Protein AF-A0A0F9E8X7-F1 (afdb_monomer_lite)

Secondary structure (DSSP, 8-state):
---PPP-TTSS-B-HHHHHHTTPPP-TTS---SEEEEETTEEEE-B-TTSTTHHHHHHHHHHTT-EEEE-GGG-EEEE-TTTS-HHHHHHHHHHT----

Foldseek 3Di:
DPDDQDDQQDQDFQVVVCVVLVFDQDPVRDTDQWADPDFFKTWGRGHCPHPCNVVVCVVLVVVCWDWAQFPPRTIMTGRPVGDDPVVVVVCCVRSPDDD

Radius of gyration: 13.87 Å; chains: 1; bounding box: 35×26×36 Å

Sequence (99 aa):
PKQKKFDPEGKGFDHATAKRAGLKRDATGHMQSILPIQPGLGRVLKGTKHNTFFKTERAERNRGNVIVTGPDKTRFSVNPHRLSRGSEIDLRKDFKRKK

pLDDT: mean 80.18, std 15.09, range [34.62, 92.56]

Structure (mmCIF, N/CA/C/O backbone):
data_AF-A0A0F9E8X7-F1
#
_entry.id   AF-A0A0F9E8X7-F1
#
loop_
_atom_site.group_PDB
_atom_site.id
_atom_site.type_symbol
_atom_site.label_atom_id
_atom_site.label_alt_id
_atom_site.label_comp_id
_atom_site.label_asym_id
_atom_site.label_entity_id
_atom_site.label_seq_id
_atom_site.pdbx_PDB_ins_code
_atom_site.Cartn_x
_atom_site.Cartn_y
_atom_site.Cartn_z
_atom_site.occupancy
_atom_site.B_iso_or_equiv
_atom_site.auth_seq_id
_atom_site.auth_comp_id
_atom_site.auth_asym_id
_atom_site.auth_atom_id
_atom_site.pdbx_PDB_model_num
ATOM 1 N N . PRO A 1 1 ? -24.734 12.933 3.668 1.00 40.66 1 PRO A N 1
ATOM 2 C CA . PRO A 1 1 ? -23.309 13.353 3.711 1.00 40.66 1 PRO A CA 1
ATOM 3 C C . PRO A 1 1 ? -22.510 12.777 2.526 1.00 40.66 1 PRO A C 1
ATOM 5 O O . PRO A 1 1 ? -22.313 11.567 2.455 1.00 40.66 1 PRO A O 1
ATOM 8 N N . LYS A 1 2 ? -22.076 13.622 1.575 1.00 41.31 2 LYS A N 1
ATOM 9 C CA . LYS A 1 2 ? -21.158 13.204 0.500 1.00 41.31 2 LYS A CA 1
ATOM 10 C C . LYS A 1 2 ? -19.863 12.715 1.159 1.00 41.31 2 LYS A C 1
ATOM 12 O O . LYS A 1 2 ? -19.154 13.523 1.754 1.00 41.31 2 LYS A O 1
ATOM 17 N N . GLN A 1 3 ? -19.579 11.410 1.112 1.00 49.03 3 GLN A N 1
ATOM 18 C CA . GLN A 1 3 ? -18.274 10.885 1.522 1.00 49.03 3 GLN A CA 1
ATOM 19 C C . GLN A 1 3 ? -17.212 11.677 0.755 1.00 49.03 3 GLN A C 1
ATOM 21 O O . GLN A 1 3 ? -17.196 11.647 -0.477 1.00 49.03 3 GLN A O 1
ATOM 26 N N . LYS A 1 4 ? -16.372 12.440 1.469 1.00 61.69 4 LYS A N 1
ATOM 27 C CA . LYS A 1 4 ? -15.199 13.069 0.857 1.00 61.69 4 LYS A CA 1
ATOM 28 C C . LYS A 1 4 ? -14.425 11.948 0.167 1.00 61.69 4 LYS A C 1
ATOM 30 O O . LYS A 1 4 ? -14.050 10.977 0.824 1.00 61.69 4 LYS A O 1
ATOM 35 N N . LYS A 1 5 ? -14.265 12.058 -1.155 1.00 77.31 5 LYS A N 1
ATOM 36 C CA . LYS A 1 5 ? -13.427 11.143 -1.935 1.00 77.31 5 LYS A CA 1
ATOM 37 C C . LYS A 1 5 ? -12.061 11.065 -1.246 1.00 77.31 5 LYS A C 1
ATOM 39 O O . LYS A 1 5 ? -11.562 12.083 -0.767 1.00 77.31 5 LYS A O 1
ATOM 44 N N . PHE A 1 6 ? -11.510 9.861 -1.136 1.00 84.50 6 PHE A N 1
ATOM 45 C CA . PHE A 1 6 ? -10.194 9.657 -0.539 1.00 84.50 6 PHE A CA 1
ATOM 46 C C . PHE A 1 6 ? -9.136 10.499 -1.268 1.00 84.50 6 PHE A C 1
ATOM 48 O O . PHE A 1 6 ? -9.127 10.540 -2.496 1.00 84.50 6 PHE A O 1
ATOM 55 N N . ASP A 1 7 ? -8.259 11.145 -0.497 1.00 87.75 7 ASP A N 1
ATOM 56 C CA . ASP A 1 7 ? -7.106 11.899 -0.992 1.00 87.75 7 ASP A CA 1
ATOM 57 C C . ASP A 1 7 ? -5.814 11.119 -0.673 1.00 87.75 7 ASP A C 1
ATOM 59 O O . ASP A 1 7 ? -5.437 11.038 0.505 1.00 87.75 7 ASP A O 1
ATOM 63 N N . PRO A 1 8 ? -5.125 10.553 -1.685 1.00 86.00 8 PRO A N 1
ATOM 64 C CA . PRO A 1 8 ? -3.863 9.834 -1.509 1.00 86.00 8 PRO A CA 1
ATOM 65 C C . PRO A 1 8 ? -2.740 10.668 -0.883 1.00 86.00 8 PRO A C 1
ATOM 67 O O . PRO A 1 8 ? -1.832 10.103 -0.276 1.00 86.00 8 PRO A O 1
ATOM 70 N N . GLU A 1 9 ? -2.787 11.996 -0.999 1.00 88.81 9 GLU A N 1
ATOM 71 C CA . GLU A 1 9 ? -1.815 12.903 -0.377 1.00 88.81 9 GLU A CA 1
ATOM 72 C C . GLU A 1 9 ? -2.302 13.479 0.959 1.00 88.81 9 GLU A C 1
ATOM 74 O O . GLU A 1 9 ? -1.595 14.241 1.623 1.00 88.81 9 GLU A O 1
ATOM 79 N N . GLY A 1 10 ? -3.518 13.118 1.364 1.00 89.31 10 GLY A N 1
ATOM 80 C CA . GLY A 1 10 ? -4.164 13.603 2.569 1.00 89.31 10 GLY A CA 1
ATOM 81 C C . GLY A 1 10 ? -3.721 12.866 3.831 1.00 89.31 10 GLY A C 1
ATOM 82 O O . GLY A 1 10 ? -2.822 12.025 3.841 1.00 89.31 10 GLY A O 1
ATOM 83 N N . LYS A 1 11 ? -4.394 13.179 4.942 1.00 90.31 11 LYS A N 1
ATOM 84 C CA . LYS A 1 11 ? -4.185 12.515 6.243 1.00 90.31 11 LYS A CA 1
ATOM 85 C C . LYS A 1 11 ? -5.103 11.308 6.463 1.00 90.31 11 LYS A C 1
ATOM 87 O O . LYS A 1 11 ? -5.043 10.687 7.516 1.00 90.31 11 LYS A O 1
ATOM 92 N N . GLY A 1 12 ? -5.998 11.031 5.516 1.00 88.88 12 GLY A N 1
ATOM 93 C CA . GLY A 1 12 ? -7.087 10.074 5.679 1.00 88.88 12 GLY A CA 1
ATOM 94 C C . GLY A 1 12 ? -6.722 8.632 5.334 1.00 88.88 12 GLY A C 1
ATOM 95 O O . GLY A 1 12 ? -5.598 8.314 4.939 1.00 88.88 12 GLY A O 1
ATOM 96 N N . PHE A 1 13 ? -7.728 7.772 5.458 1.00 87.62 13 PHE A N 1
ATOM 97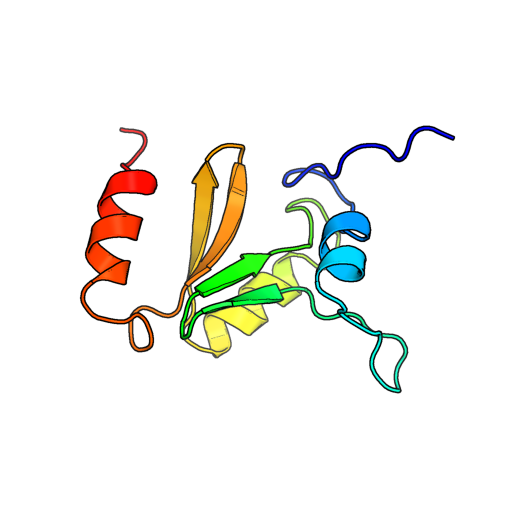 C CA . PHE A 1 13 ? -7.700 6.376 5.040 1.00 87.62 13 PHE A CA 1
ATOM 98 C C . PHE A 1 13 ? -8.841 6.107 4.046 1.00 87.62 13 PHE A C 1
ATOM 100 O O . PHE A 1 13 ? -9.954 6.610 4.222 1.00 87.62 13 PHE A O 1
ATOM 107 N N . ASP A 1 14 ? -8.579 5.319 3.004 1.00 89.50 14 ASP A N 1
ATOM 108 C CA . ASP A 1 14 ? -9.523 4.975 1.938 1.00 89.50 14 ASP A CA 1
ATOM 109 C C . ASP A 1 14 ? -10.506 3.885 2.394 1.00 89.50 14 ASP A C 1
ATOM 111 O O . ASP A 1 14 ? -10.483 2.733 1.950 1.00 89.50 14 ASP A O 1
ATOM 115 N N . HIS A 1 15 ? -11.388 4.253 3.326 1.00 87.12 15 HIS A N 1
ATOM 116 C CA . HIS A 1 15 ? -12.403 3.349 3.867 1.00 87.12 15 HIS A CA 1
ATOM 117 C C . HIS A 1 15 ? -13.379 2.846 2.797 1.00 87.12 15 HIS A C 1
ATOM 119 O O . HIS A 1 15 ? -13.881 1.728 2.911 1.00 87.12 15 HIS A O 1
ATOM 125 N N . ALA A 1 16 ? -13.647 3.647 1.763 1.00 87.62 16 ALA A N 1
ATOM 126 C CA . ALA A 1 16 ? -14.547 3.271 0.679 1.00 87.62 16 ALA A CA 1
ATOM 127 C C . ALA A 1 16 ? -13.955 2.125 -0.151 1.00 87.62 16 ALA A C 1
ATOM 129 O O . ALA A 1 16 ? -14.619 1.105 -0.352 1.00 87.62 16 ALA A O 1
ATOM 130 N N . THR A 1 17 ? -12.690 2.248 -0.569 1.00 87.62 17 THR A N 1
ATOM 131 C CA . THR A 1 17 ? -11.995 1.173 -1.286 1.00 87.62 17 THR A CA 1
ATOM 132 C C . THR A 1 17 ? -11.824 -0.060 -0.405 1.00 87.62 17 THR A C 1
ATOM 134 O O . THR A 1 17 ? -12.095 -1.163 -0.874 1.00 87.62 17 THR A O 1
ATOM 137 N N . ALA A 1 18 ? -11.465 0.111 0.873 1.00 87.19 18 ALA A N 1
ATOM 138 C CA . ALA A 1 18 ? -11.333 -1.005 1.808 1.00 87.19 18 ALA A CA 1
ATOM 139 C C . ALA A 1 18 ? -12.638 -1.803 1.947 1.00 87.19 18 ALA A C 1
ATOM 141 O O . ALA A 1 18 ? -12.644 -3.023 1.795 1.00 87.19 18 ALA A O 1
ATOM 142 N N . LYS A 1 19 ? -13.760 -1.104 2.164 1.00 87.69 19 LYS A N 1
ATOM 143 C CA . LYS A 1 19 ? -15.082 -1.723 2.300 1.00 87.69 19 LYS A CA 1
ATOM 144 C C . LYS A 1 19 ? -15.503 -2.440 1.018 1.00 87.69 19 LYS A C 1
ATOM 146 O O . LYS A 1 19 ? -15.992 -3.561 1.090 1.00 87.69 19 LYS A O 1
ATOM 151 N N . ARG A 1 20 ? -15.291 -1.817 -0.146 1.00 87.25 20 ARG A N 1
ATOM 152 C CA . ARG A 1 20 ? -15.609 -2.415 -1.452 1.00 87.25 20 ARG A CA 1
ATOM 153 C C . ARG A 1 20 ? -14.790 -3.677 -1.729 1.00 87.25 20 ARG A C 1
ATOM 155 O O . ARG A 1 20 ? -15.311 -4.604 -2.329 1.00 87.25 20 ARG A O 1
ATOM 162 N N . ALA A 1 21 ? -13.542 -3.717 -1.272 1.00 85.75 21 ALA A N 1
ATOM 163 C CA . ALA A 1 21 ? -12.682 -4.891 -1.380 1.00 85.75 21 ALA A CA 1
ATOM 164 C C . ALA A 1 21 ? -12.945 -5.957 -0.298 1.00 85.75 21 ALA A C 1
ATOM 166 O O . ALA A 1 21 ? -12.233 -6.953 -0.237 1.00 85.75 21 ALA A O 1
ATOM 167 N N . GLY A 1 22 ? -13.926 -5.746 0.587 1.00 86.88 22 GLY A N 1
ATOM 168 C CA . GLY A 1 22 ? -14.243 -6.683 1.663 1.00 86.88 22 GLY A CA 1
ATOM 169 C C . GLY A 1 22 ? -13.192 -6.746 2.775 1.00 86.88 22 GLY A C 1
ATOM 170 O O . GLY A 1 22 ? -13.226 -7.679 3.577 1.00 86.88 22 GLY A O 1
ATOM 171 N N . LEU A 1 23 ? -12.279 -5.768 2.864 1.00 85.12 23 LEU A N 1
ATOM 172 C CA . LEU A 1 23 ? -11.309 -5.701 3.956 1.00 85.12 23 LEU A CA 1
ATOM 173 C C . LEU A 1 23 ? -12.040 -5.469 5.278 1.00 85.12 23 LEU A C 1
ATOM 175 O O . LEU A 1 23 ? -12.752 -4.477 5.463 1.00 85.12 23 LEU A O 1
ATOM 179 N N . LYS A 1 24 ? -11.833 -6.391 6.214 1.00 84.56 24 LYS A N 1
ATOM 180 C CA . LYS A 1 24 ? -12.362 -6.304 7.572 1.00 84.56 24 LYS A CA 1
ATOM 181 C C . LYS A 1 24 ? -11.263 -5.856 8.523 1.00 84.56 24 LYS A C 1
ATOM 183 O O . LYS A 1 24 ? -10.073 -6.004 8.243 1.00 84.56 24 LYS A O 1
ATOM 188 N N . ARG A 1 25 ? -11.682 -5.276 9.646 1.00 84.25 25 ARG A N 1
ATOM 189 C CA . ARG A 1 25 ? -10.777 -5.085 10.775 1.00 84.25 25 ARG A CA 1
ATOM 190 C C . ARG A 1 25 ? -10.379 -6.454 11.316 1.00 84.25 25 ARG A C 1
ATOM 192 O O . ARG A 1 25 ? -11.204 -7.366 11.323 1.00 84.25 25 ARG A O 1
ATOM 199 N N . ASP A 1 26 ? -9.134 -6.583 11.741 1.00 82.88 26 ASP A N 1
ATOM 200 C CA . ASP A 1 26 ? -8.684 -7.746 12.494 1.00 82.88 26 ASP A CA 1
ATOM 201 C C . ASP A 1 26 ? -9.259 -7.740 13.923 1.00 82.88 26 ASP A C 1
ATOM 203 O O . ASP A 1 26 ? -9.984 -6.822 14.322 1.00 82.88 26 ASP A O 1
ATOM 207 N N . ALA A 1 27 ? -8.924 -8.770 14.704 1.00 83.12 27 ALA A N 1
ATOM 208 C CA . ALA A 1 27 ? -9.365 -8.921 16.091 1.00 83.12 27 ALA A CA 1
ATOM 209 C C . ALA A 1 27 ? -8.938 -7.755 17.009 1.00 83.12 27 ALA A C 1
ATOM 211 O O . ALA A 1 27 ? -9.538 -7.555 18.059 1.00 83.12 27 ALA A O 1
ATOM 212 N N . THR A 1 28 ? -7.939 -6.961 16.608 1.00 83.75 28 THR A N 1
ATOM 213 C CA . THR A 1 28 ? -7.474 -5.769 17.339 1.00 83.75 28 THR A CA 1
ATOM 214 C C . THR A 1 28 ? -8.166 -4.480 16.883 1.00 83.75 28 THR A C 1
ATOM 216 O O . THR A 1 28 ? -7.865 -3.395 17.375 1.00 83.75 28 THR A O 1
ATOM 219 N N . GLY A 1 29 ? -9.100 -4.571 15.931 1.00 78.81 29 GLY A N 1
ATOM 220 C CA . GLY A 1 29 ? -9.763 -3.415 15.332 1.00 78.81 29 GLY A CA 1
ATOM 221 C C . GLY A 1 29 ? -8.922 -2.705 14.264 1.00 78.81 29 GLY A C 1
ATOM 222 O O . GLY A 1 29 ? -9.356 -1.679 13.726 1.00 78.81 29 GLY A O 1
ATOM 223 N N . HIS A 1 30 ? -7.745 -3.230 13.914 1.00 81.94 30 HIS A N 1
ATOM 224 C CA . HIS A 1 30 ? -6.878 -2.637 12.905 1.00 81.94 30 HIS A CA 1
ATOM 225 C C . HIS A 1 30 ? -7.285 -3.056 11.495 1.00 81.94 30 HIS A C 1
ATOM 227 O O . HIS A 1 30 ? -7.719 -4.174 11.241 1.00 81.94 30 HIS A O 1
ATOM 233 N N . MET A 1 31 ? -7.145 -2.129 10.547 1.00 82.50 31 MET A N 1
ATOM 234 C CA . MET A 1 31 ? -7.387 -2.385 9.130 1.00 82.50 31 MET A CA 1
ATOM 235 C C . MET A 1 31 ? -6.059 -2.335 8.380 1.00 82.50 31 MET A C 1
ATOM 237 O O . MET A 1 31 ? -5.215 -1.469 8.638 1.00 82.50 31 MET A O 1
ATOM 241 N N . GLN A 1 32 ? -5.869 -3.265 7.445 1.00 85.56 32 GLN A N 1
ATOM 242 C CA . GLN A 1 32 ? -4.653 -3.321 6.643 1.00 85.56 32 GLN A CA 1
ATOM 243 C C . GLN A 1 32 ? -4.465 -2.013 5.866 1.00 85.56 32 GLN A C 1
ATOM 245 O O . GLN A 1 32 ? -5.394 -1.486 5.259 1.00 85.56 32 GLN A O 1
ATOM 250 N N . SER A 1 33 ? -3.241 -1.477 5.887 1.00 88.19 33 SER A N 1
ATOM 251 C CA . SER A 1 33 ? -2.899 -0.252 5.145 1.00 88.19 33 SER A CA 1
ATOM 252 C C . SER A 1 33 ? -2.631 -0.502 3.660 1.00 88.19 33 SER A C 1
ATOM 254 O O . SER A 1 33 ? -2.510 0.457 2.900 1.00 88.19 33 SER A O 1
ATOM 256 N N . ILE A 1 34 ? -2.557 -1.772 3.260 1.00 90.56 34 ILE A N 1
ATOM 257 C CA . ILE A 1 34 ? -2.328 -2.230 1.894 1.00 90.56 34 ILE A CA 1
ATOM 258 C C . ILE A 1 34 ? -3.493 -3.134 1.495 1.00 90.56 34 ILE A C 1
ATOM 260 O O . ILE A 1 34 ? -3.809 -4.080 2.211 1.00 90.56 34 ILE A O 1
ATOM 264 N N . LEU A 1 35 ? -4.098 -2.852 0.348 1.00 90.62 35 LEU A N 1
ATOM 265 C CA . LEU A 1 35 ? -5.021 -3.741 -0.343 1.00 90.62 35 LEU A CA 1
ATOM 266 C C . LEU A 1 35 ? -4.233 -4.543 -1.388 1.00 90.62 35 LEU A C 1
ATOM 268 O O . LEU A 1 35 ? -3.776 -3.932 -2.356 1.00 90.62 35 LEU A O 1
ATOM 272 N N . PRO A 1 36 ? -4.043 -5.865 -1.237 1.00 88.00 36 PRO A N 1
ATOM 273 C CA . PRO A 1 36 ? -3.416 -6.673 -2.280 1.00 88.00 36 PRO A CA 1
ATOM 274 C C . PRO A 1 36 ? -4.267 -6.647 -3.558 1.00 88.00 36 PRO A C 1
ATOM 276 O O . PRO A 1 36 ? -5.473 -6.868 -3.506 1.00 88.00 36 PRO A O 1
ATOM 279 N N . ILE A 1 37 ? -3.634 -6.354 -4.695 1.00 87.06 37 ILE A N 1
ATOM 280 C CA . ILE A 1 37 ? -4.257 -6.398 -6.029 1.00 87.06 37 ILE A CA 1
ATOM 281 C C . ILE A 1 37 ? -3.881 -7.712 -6.719 1.00 87.06 37 ILE A C 1
ATOM 283 O O . ILE A 1 37 ? -4.732 -8.380 -7.291 1.00 87.06 37 ILE A O 1
ATOM 287 N N . GLN A 1 38 ? -2.608 -8.095 -6.635 1.00 84.00 38 GLN A N 1
ATOM 288 C CA . GLN A 1 38 ? -2.053 -9.330 -7.196 1.00 84.00 38 GLN A CA 1
ATOM 289 C C . GLN A 1 38 ? -0.757 -9.693 -6.441 1.00 84.00 38 GLN A C 1
ATOM 291 O O . GLN A 1 38 ? -0.267 -8.879 -5.646 1.00 84.00 38 GLN A O 1
ATOM 296 N N . PRO A 1 39 ? -0.156 -10.879 -6.658 1.00 84.00 39 PRO A N 1
ATOM 297 C CA . PRO A 1 39 ? 1.136 -11.207 -6.066 1.00 84.00 39 PRO A CA 1
ATOM 298 C C . PRO A 1 39 ? 2.183 -10.121 -6.352 1.00 84.00 39 PRO A C 1
ATOM 300 O O . PRO A 1 39 ? 2.397 -9.713 -7.492 1.00 84.00 39 PRO A O 1
ATOM 303 N N . GLY A 1 40 ? 2.782 -9.602 -5.279 1.00 86.19 40 GLY A N 1
ATOM 304 C CA . GLY A 1 40 ? 3.787 -8.544 -5.355 1.00 86.19 40 GLY A CA 1
ATOM 305 C C . GLY A 1 40 ? 3.266 -7.142 -5.691 1.00 86.19 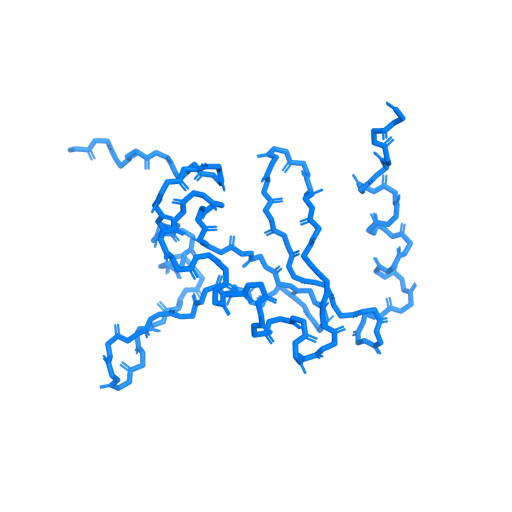40 GLY A C 1
ATOM 306 O O . GLY A 1 40 ? 4.090 -6.252 -5.856 1.00 86.19 40 GLY A O 1
ATOM 307 N N . LEU A 1 41 ? 1.951 -6.903 -5.757 1.00 88.00 41 LEU A N 1
ATOM 308 C CA . LEU A 1 41 ? 1.383 -5.566 -5.961 1.00 88.00 41 LEU A CA 1
ATOM 309 C C . LEU A 1 41 ? 0.178 -5.338 -5.048 1.00 88.00 41 LEU A C 1
ATOM 311 O O . LEU A 1 41 ? -0.808 -6.076 -5.077 1.00 88.00 41 LEU A O 1
ATOM 315 N N . GLY A 1 42 ? 0.221 -4.259 -4.278 1.00 91.19 42 GLY A N 1
ATOM 316 C CA . GLY A 1 42 ? -0.904 -3.800 -3.477 1.00 91.19 42 GLY A CA 1
ATOM 317 C C . GLY A 1 42 ? -1.086 -2.294 -3.559 1.00 91.19 42 GLY A C 1
ATOM 318 O O . GLY A 1 42 ? -0.134 -1.549 -3.754 1.00 91.19 42 GLY A O 1
ATOM 319 N N . ARG A 1 43 ? -2.315 -1.819 -3.384 1.00 91.94 43 ARG A N 1
ATOM 320 C CA . ARG A 1 43 ? -2.632 -0.394 -3.269 1.00 91.94 43 ARG A CA 1
ATOM 321 C C . ARG A 1 43 ? -2.531 0.048 -1.818 1.00 91.94 43 ARG A C 1
ATOM 323 O O . ARG A 1 43 ? -3.105 -0.579 -0.933 1.00 91.94 43 ARG A O 1
ATOM 330 N N . VAL A 1 44 ? -1.854 1.158 -1.571 1.00 92.56 44 VAL A N 1
ATOM 331 C CA . VAL A 1 44 ? -1.816 1.787 -0.253 1.00 92.56 44 VAL A CA 1
ATOM 332 C C . VAL A 1 44 ? -3.129 2.538 -0.036 1.00 92.56 44 VAL A C 1
ATOM 334 O O . VAL A 1 44 ? -3.535 3.363 -0.852 1.00 92.56 44 VAL A O 1
ATOM 337 N N . LEU A 1 45 ? -3.802 2.247 1.074 1.00 92.31 45 LEU A N 1
ATOM 338 C CA . LEU A 1 45 ? -5.084 2.854 1.453 1.00 92.31 45 LEU A CA 1
ATOM 339 C C . LEU A 1 45 ? -4.919 4.027 2.423 1.00 92.31 45 LEU A C 1
ATOM 341 O O . LEU A 1 45 ? -5.898 4.619 2.864 1.00 92.31 45 LEU A O 1
ATOM 345 N N . LYS A 1 46 ? -3.685 4.356 2.794 1.00 91.56 46 LYS A N 1
ATOM 346 C CA . LYS A 1 46 ? -3.355 5.431 3.726 1.00 91.56 46 LYS A CA 1
ATOM 347 C C . LYS A 1 46 ? -2.768 6.615 2.967 1.00 91.56 46 LYS A C 1
ATOM 349 O O . LYS A 1 46 ? -1.872 6.426 2.148 1.00 91.56 46 LYS A O 1
ATOM 354 N N . GLY A 1 47 ? -3.257 7.817 3.257 1.00 91.12 47 GLY A N 1
ATOM 355 C CA . GLY A 1 47 ? -2.712 9.034 2.666 1.00 91.12 47 GLY A CA 1
ATOM 356 C C . GLY A 1 47 ? -1.288 9.325 3.151 1.00 91.12 47 GLY A C 1
ATOM 357 O O . GLY A 1 47 ? -0.931 8.996 4.287 1.00 91.12 47 GLY A O 1
ATOM 358 N N . THR A 1 48 ? -0.461 9.940 2.305 1.00 90.38 48 THR A N 1
ATOM 359 C CA . THR A 1 48 ? 0.969 10.168 2.598 1.00 90.38 48 THR A CA 1
ATOM 360 C C . THR A 1 48 ? 1.210 11.096 3.788 1.00 90.38 48 THR A C 1
ATOM 362 O O . THR A 1 48 ? 2.210 10.949 4.485 1.00 90.38 48 THR A O 1
ATOM 365 N N . LYS A 1 49 ? 0.281 12.017 4.080 1.00 90.25 49 LYS A N 1
ATOM 366 C CA . LYS A 1 49 ? 0.356 12.917 5.246 1.00 90.25 49 LYS A CA 1
ATOM 367 C C . LYS A 1 49 ? -0.241 12.309 6.516 1.00 90.25 49 LYS A C 1
ATOM 369 O O . LYS A 1 49 ? -0.339 12.994 7.534 1.00 90.25 49 LYS A O 1
ATOM 374 N N . HIS A 1 50 ? -0.685 11.053 6.488 1.00 89.62 50 HIS A N 1
ATOM 375 C CA . HIS A 1 50 ? -1.195 10.395 7.685 1.00 89.62 50 HIS A CA 1
ATOM 376 C C . HIS A 1 50 ? -0.063 10.212 8.703 1.00 89.62 50 HIS A C 1
ATOM 378 O O . HIS A 1 50 ? 1.008 9.708 8.372 1.00 89.62 50 HIS A O 1
ATOM 384 N N . ASN A 1 51 ? -0.340 10.484 9.980 1.00 90.62 51 ASN A N 1
ATOM 385 C CA . ASN A 1 51 ? 0.633 10.419 11.084 1.00 90.62 51 ASN A CA 1
ATOM 386 C C . ASN A 1 51 ? 1.305 9.046 11.287 1.00 90.62 51 ASN A C 1
ATOM 388 O O . ASN A 1 51 ? 2.153 8.904 12.151 1.00 90.62 51 ASN A O 1
ATOM 392 N N . THR A 1 52 ? 0.902 8.003 10.559 1.00 89.50 52 THR A N 1
ATOM 393 C CA . THR A 1 52 ? 1.481 6.652 10.645 1.00 89.50 52 THR A CA 1
ATOM 394 C C . THR A 1 52 ? 1.826 6.102 9.263 1.00 89.50 52 THR A C 1
ATOM 396 O O . THR A 1 52 ? 2.007 4.893 9.099 1.00 89.50 52 THR A O 1
ATOM 399 N N . PHE A 1 53 ? 1.911 6.972 8.252 1.00 89.81 53 PHE A N 1
ATOM 400 C CA . PHE A 1 53 ? 2.347 6.596 6.914 1.00 89.81 53 PHE A CA 1
ATOM 401 C C . PHE A 1 53 ? 3.781 6.060 6.940 1.00 89.81 53 PHE A C 1
ATOM 403 O O . PHE A 1 53 ? 4.011 4.961 6.449 1.00 89.81 53 PHE A O 1
ATOM 410 N N . PHE A 1 54 ? 4.682 6.712 7.681 1.00 90.12 54 PHE A N 1
ATOM 411 C CA . PHE A 1 54 ? 6.063 6.250 7.876 1.00 90.12 54 PHE A CA 1
ATOM 412 C C . PHE A 1 54 ? 6.164 4.811 8.419 1.00 90.12 54 PHE A C 1
ATOM 414 O O . PHE A 1 54 ? 7.085 4.072 8.080 1.00 90.12 54 PHE A O 1
ATOM 421 N N . LYS A 1 55 ? 5.201 4.366 9.247 1.00 91.31 55 LYS A N 1
ATOM 422 C CA . LYS A 1 55 ? 5.145 2.971 9.727 1.00 91.31 55 LYS A CA 1
ATOM 423 C C . LYS A 1 55 ? 4.809 2.005 8.593 1.00 91.31 55 LYS A C 1
ATOM 425 O O . LYS A 1 55 ? 5.317 0.891 8.574 1.00 91.31 55 LYS A O 1
ATOM 430 N N . THR A 1 56 ? 3.967 2.445 7.659 1.00 90.94 56 THR A N 1
ATOM 431 C CA . THR A 1 56 ? 3.617 1.690 6.449 1.00 90.94 56 THR A CA 1
ATOM 432 C C . THR A 1 56 ? 4.842 1.582 5.548 1.00 90.94 56 THR A C 1
ATOM 434 O O . THR A 1 56 ? 5.215 0.477 5.181 1.00 90.94 56 THR A O 1
ATOM 437 N N . GLU A 1 57 ? 5.540 2.691 5.289 1.00 91.81 57 GLU A N 1
ATOM 438 C CA . GLU A 1 57 ? 6.784 2.685 4.506 1.00 91.81 57 GLU A CA 1
ATOM 439 C C . GLU A 1 57 ? 7.844 1.766 5.115 1.00 91.81 57 GLU A C 1
ATOM 441 O O . GLU A 1 57 ? 8.429 0.943 4.414 1.00 91.81 57 GLU A O 1
ATOM 446 N N . ARG A 1 58 ? 8.053 1.847 6.434 1.00 91.81 58 ARG A N 1
ATOM 447 C CA . ARG A 1 58 ? 9.001 0.978 7.139 1.00 91.81 58 ARG A CA 1
ATOM 448 C C . ARG A 1 58 ? 8.603 -0.496 7.054 1.00 91.81 58 ARG A C 1
ATOM 450 O O . ARG A 1 58 ? 9.467 -1.334 6.819 1.00 91.81 58 ARG A O 1
ATOM 457 N N . ALA A 1 59 ? 7.322 -0.818 7.235 1.00 90.25 59 ALA A N 1
ATOM 458 C CA . ALA A 1 59 ? 6.835 -2.193 7.139 1.00 90.25 59 ALA A CA 1
ATOM 459 C C . ALA A 1 59 ? 7.015 -2.765 5.727 1.00 90.25 59 ALA A C 1
ATOM 461 O O . ALA A 1 59 ? 7.473 -3.896 5.585 1.00 90.25 59 ALA A O 1
ATOM 462 N N . GLU A 1 60 ? 6.712 -1.981 4.692 1.00 91.56 60 GLU A N 1
ATOM 463 C CA . GLU A 1 60 ? 6.890 -2.398 3.302 1.00 91.56 60 GLU A CA 1
ATOM 464 C C . GLU A 1 60 ? 8.376 -2.544 2.949 1.00 91.56 60 GLU A C 1
ATOM 466 O O . GLU A 1 60 ? 8.769 -3.579 2.413 1.00 91.56 60 GLU A O 1
ATOM 471 N N . ARG A 1 61 ? 9.230 -1.604 3.374 1.00 90.69 61 ARG A N 1
ATOM 472 C CA . ARG A 1 61 ? 10.687 -1.708 3.203 1.00 90.69 61 ARG A CA 1
ATOM 473 C C . ARG A 1 61 ? 11.261 -2.957 3.875 1.00 90.69 61 ARG A C 1
ATOM 475 O O . ARG A 1 61 ? 12.057 -3.660 3.263 1.00 90.69 61 ARG A O 1
ATOM 482 N N . ASN A 1 62 ? 10.829 -3.273 5.098 1.00 90.06 62 ASN A N 1
ATOM 483 C CA . ASN A 1 62 ? 11.257 -4.482 5.814 1.00 90.06 62 ASN A CA 1
ATOM 484 C C . ASN A 1 62 ? 10.821 -5.779 5.111 1.00 90.06 62 ASN A C 1
ATOM 486 O O . ASN A 1 62 ? 11.449 -6.815 5.300 1.00 90.06 62 ASN A O 1
ATOM 490 N N . ARG A 1 63 ? 9.755 -5.734 4.302 1.00 86.38 63 ARG A N 1
ATOM 491 C CA . ARG A 1 63 ? 9.284 -6.859 3.476 1.00 86.38 63 ARG A CA 1
ATOM 492 C C . ARG A 1 63 ? 9.981 -6.940 2.110 1.00 86.38 63 ARG A C 1
ATOM 494 O O . ARG A 1 63 ? 9.636 -7.811 1.316 1.00 86.38 63 ARG A O 1
ATOM 501 N N . GLY A 1 64 ? 10.928 -6.042 1.824 1.00 88.56 64 GLY A N 1
ATOM 502 C CA . GLY A 1 64 ? 11.574 -5.926 0.514 1.00 88.56 64 GLY A CA 1
ATOM 503 C C . GLY A 1 64 ? 10.686 -5.281 -0.553 1.00 88.56 64 GLY A C 1
ATOM 504 O O . GLY A 1 64 ? 10.955 -5.417 -1.744 1.00 88.56 64 GLY A O 1
ATOM 505 N N . ASN A 1 65 ? 9.619 -4.595 -0.139 1.00 90.56 65 ASN A N 1
ATOM 506 C CA . ASN A 1 65 ? 8.720 -3.885 -1.037 1.00 90.56 65 ASN A CA 1
ATOM 507 C C . ASN A 1 65 ? 9.154 -2.420 -1.171 1.00 90.56 65 ASN A C 1
ATOM 509 O O . ASN A 1 65 ? 9.711 -1.819 -0.249 1.00 90.56 65 ASN A O 1
ATOM 513 N N . VAL A 1 66 ? 8.829 -1.820 -2.311 1.00 90.62 66 VAL A N 1
ATOM 514 C CA . VAL A 1 66 ? 8.992 -0.391 -2.580 1.00 90.62 66 VAL A CA 1
ATOM 515 C C . VAL A 1 66 ? 7.625 0.255 -2.761 1.00 90.62 66 VAL A C 1
ATOM 517 O O . VAL A 1 66 ? 6.735 -0.327 -3.379 1.00 90.62 66 VAL A O 1
ATOM 520 N N . ILE A 1 67 ? 7.441 1.463 -2.227 1.00 90.06 67 ILE A N 1
ATOM 521 C CA . ILE A 1 67 ? 6.224 2.237 -2.477 1.00 90.06 67 ILE A CA 1
ATOM 522 C C . ILE A 1 67 ? 6.453 3.142 -3.682 1.00 90.06 67 ILE A C 1
ATOM 524 O O . ILE A 1 67 ? 7.323 4.008 -3.677 1.00 90.06 67 ILE A O 1
ATOM 528 N N . VAL A 1 68 ? 5.635 2.956 -4.708 1.00 90.25 68 VAL A N 1
ATOM 529 C CA . VAL A 1 68 ? 5.650 3.728 -5.950 1.00 90.25 68 VAL A CA 1
ATOM 530 C C . VAL A 1 68 ? 4.366 4.542 -6.062 1.00 90.25 68 VAL A C 1
ATOM 532 O O . VAL A 1 68 ? 3.318 4.161 -5.540 1.00 90.25 68 VAL A O 1
ATOM 535 N N . THR A 1 69 ? 4.426 5.694 -6.721 1.00 87.31 69 THR A N 1
ATOM 536 C CA . THR A 1 69 ? 3.229 6.487 -7.032 1.00 87.31 69 THR A CA 1
ATOM 537 C C . THR A 1 69 ? 2.806 6.236 -8.465 1.00 87.31 69 THR A C 1
ATOM 539 O O . THR A 1 69 ? 3.594 6.455 -9.379 1.00 87.31 69 THR A O 1
ATO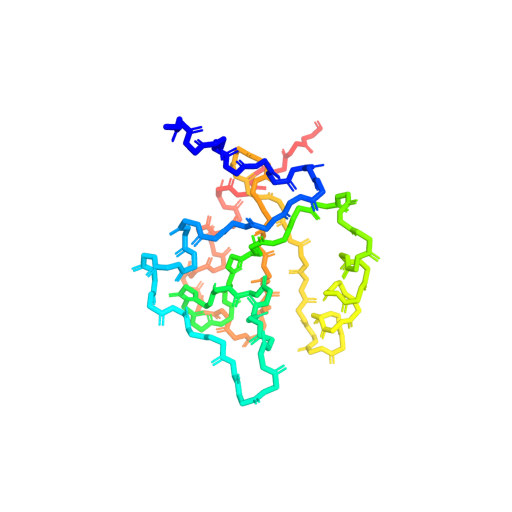M 542 N N . GLY A 1 70 ? 1.579 5.751 -8.624 1.00 82.56 70 GLY A N 1
ATOM 543 C CA . GLY A 1 70 ? 0.952 5.519 -9.916 1.00 82.56 70 GLY A CA 1
ATOM 544 C C . GLY A 1 70 ? 0.168 6.741 -10.402 1.00 82.56 70 GLY A C 1
ATOM 545 O O . GLY A 1 70 ? 0.331 7.843 -9.856 1.00 82.56 70 GLY A O 1
ATOM 546 N N . PRO A 1 71 ? -0.703 6.556 -11.408 1.00 75.25 71 PRO A N 1
ATOM 547 C CA . PRO A 1 71 ? -1.580 7.615 -11.889 1.00 75.25 71 PRO A CA 1
ATOM 548 C C . PR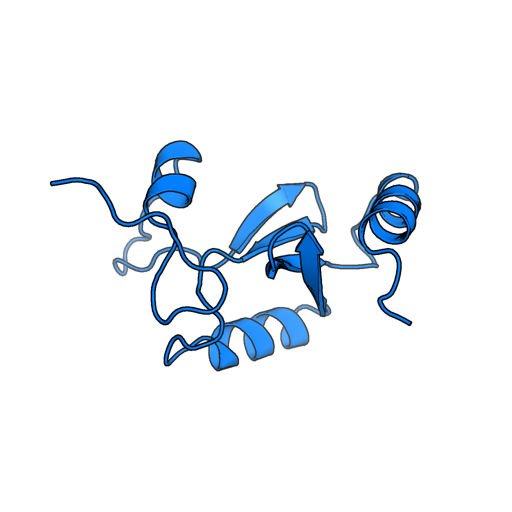O A 1 71 ? -2.476 8.148 -10.756 1.00 75.25 71 PRO A C 1
ATOM 550 O O . PRO A 1 71 ? -2.777 7.454 -9.778 1.00 75.25 71 PRO A O 1
ATOM 553 N N . ASP A 1 72 ? -2.825 9.432 -10.842 1.00 80.50 72 ASP A N 1
ATOM 554 C CA . ASP A 1 72 ? -3.643 10.152 -9.852 1.00 80.50 72 ASP A CA 1
ATOM 555 C C . ASP A 1 72 ? -3.053 10.216 -8.437 1.00 80.50 72 ASP A C 1
ATOM 557 O O . ASP A 1 72 ? -3.770 10.337 -7.444 1.00 80.50 72 ASP A O 1
ATOM 561 N N . LYS A 1 73 ? -1.720 10.136 -8.329 1.00 84.25 73 LYS A N 1
ATOM 562 C CA . LYS A 1 73 ? -0.970 10.208 -7.062 1.00 84.25 73 LYS A CA 1
ATOM 563 C C . LYS A 1 73 ? -1.266 9.060 -6.087 1.00 84.25 73 LYS A C 1
ATOM 565 O O . LYS A 1 73 ? -0.817 9.089 -4.938 1.00 84.25 73 LYS A O 1
ATOM 570 N N . THR A 1 74 ? -1.966 8.022 -6.546 1.00 86.12 74 THR A N 1
ATOM 571 C CA . THR A 1 74 ? -2.224 6.812 -5.762 1.00 86.12 74 THR A CA 1
ATOM 572 C C . THR A 1 74 ? -0.907 6.103 -5.469 1.00 86.12 74 THR A C 1
ATOM 574 O O . THR A 1 74 ? -0.030 6.008 -6.326 1.00 86.12 74 THR A O 1
ATOM 577 N N . ARG A 1 75 ? -0.749 5.601 -4.245 1.00 90.88 75 ARG A N 1
ATOM 578 C CA . ARG A 1 75 ? 0.452 4.877 -3.823 1.00 90.88 75 ARG A CA 1
ATOM 579 C C . ARG A 1 75 ? 0.223 3.375 -3.931 1.00 90.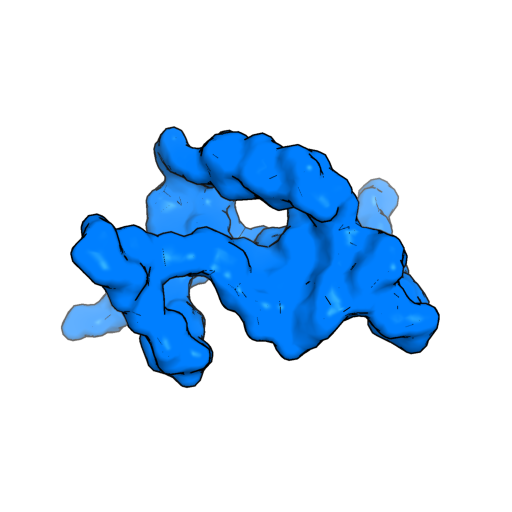88 75 ARG A C 1
ATOM 581 O O . ARG A 1 75 ? -0.832 2.878 -3.542 1.00 90.88 75 ARG A O 1
ATOM 588 N N . PHE A 1 76 ? 1.224 2.659 -4.420 1.00 91.19 76 PHE A N 1
ATOM 589 C CA . PHE A 1 76 ? 1.224 1.208 -4.542 1.00 91.19 76 PHE A CA 1
ATOM 590 C C . PHE A 1 76 ? 2.463 0.643 -3.863 1.00 91.19 76 PHE A C 1
ATOM 592 O O . PHE A 1 76 ? 3.547 1.192 -4.013 1.00 91.19 76 PHE A O 1
ATOM 599 N N . SER A 1 77 ? 2.298 -0.442 -3.116 1.00 91.88 77 SER A N 1
ATOM 600 C CA . SER A 1 77 ? 3.397 -1.272 -2.645 1.00 91.88 77 SER A CA 1
ATOM 601 C C . SER A 1 77 ? 3.709 -2.332 -3.693 1.00 91.88 77 SER A C 1
ATOM 603 O O . SER A 1 77 ? 2.810 -3.048 -4.140 1.00 91.88 77 SER A O 1
ATOM 605 N N . VAL A 1 78 ? 4.975 -2.413 -4.085 1.00 90.50 78 VAL A N 1
ATOM 606 C CA . VAL A 1 78 ? 5.470 -3.300 -5.131 1.00 90.50 78 VAL A CA 1
ATOM 607 C C . VAL A 1 78 ? 6.612 -4.148 -4.587 1.00 90.50 78 VAL A C 1
ATOM 609 O O . VAL A 1 78 ? 7.598 -3.617 -4.086 1.00 90.50 78 VAL A O 1
ATOM 612 N N . ASN A 1 79 ? 6.504 -5.466 -4.725 1.00 89.38 79 ASN A N 1
ATOM 613 C CA . ASN A 1 79 ? 7.591 -6.403 -4.483 1.00 89.38 79 ASN A CA 1
ATOM 614 C C . ASN A 1 79 ? 8.163 -6.871 -5.831 1.00 89.38 79 ASN A C 1
ATOM 616 O O . ASN A 1 79 ? 7.536 -7.710 -6.484 1.00 89.38 79 ASN A O 1
ATOM 620 N N . PRO A 1 80 ? 9.344 -6.389 -6.250 1.00 78.94 80 PRO A N 1
ATOM 621 C CA . PRO A 1 80 ? 9.912 -6.741 -7.550 1.00 78.94 80 PRO A CA 1
ATOM 622 C C . PRO A 1 80 ? 10.206 -8.240 -7.697 1.00 78.94 80 PRO A C 1
ATOM 624 O O . PRO A 1 80 ? 10.133 -8.766 -8.798 1.00 78.94 80 PRO A O 1
ATOM 627 N N . HIS A 1 81 ? 10.459 -8.958 -6.600 1.00 80.06 81 HIS A N 1
ATOM 628 C CA . HIS A 1 81 ? 10.738 -10.397 -6.632 1.00 80.06 81 HIS A CA 1
ATOM 629 C C . HIS A 1 81 ? 9.478 -11.268 -6.723 1.00 80.06 81 HIS A C 1
ATOM 631 O O . HIS A 1 81 ? 9.576 -12.451 -7.037 1.00 80.06 81 HIS A O 1
ATOM 637 N N . ARG A 1 82 ? 8.299 -10.713 -6.414 1.00 77.69 82 ARG A N 1
ATOM 638 C CA . ARG A 1 82 ? 7.010 -11.428 -6.467 1.00 77.69 82 ARG A CA 1
ATOM 639 C C . ARG A 1 82 ? 6.095 -10.956 -7.590 1.00 77.69 82 ARG A C 1
ATOM 641 O O . ARG A 1 82 ? 5.024 -11.533 -7.762 1.00 77.69 82 ARG A O 1
ATOM 648 N N . LEU A 1 83 ? 6.491 -9.924 -8.332 1.00 74.12 83 LEU A N 1
ATOM 649 C CA . LEU A 1 83 ? 5.804 -9.549 -9.558 1.00 74.12 83 LEU A CA 1
ATOM 650 C C . LEU A 1 83 ? 5.984 -10.656 -10.597 1.00 74.12 83 LEU A C 1
ATOM 652 O O . LEU A 1 83 ? 7.091 -11.139 -10.831 1.00 74.12 83 LEU A O 1
ATOM 656 N N . SER A 1 84 ? 4.892 -11.041 -11.252 1.00 65.38 84 SER A N 1
ATOM 657 C CA . SER A 1 84 ? 4.998 -11.890 -12.437 1.00 65.38 84 SER A CA 1
ATOM 658 C C . SER A 1 84 ? 5.765 -11.138 -13.538 1.00 65.38 84 SER A C 1
ATOM 660 O O . SER A 1 84 ? 5.619 -9.919 -13.667 1.00 65.38 84 SER A O 1
ATOM 662 N N . ARG A 1 85 ? 6.571 -11.846 -14.346 1.00 59.12 85 ARG A N 1
ATOM 663 C CA . ARG A 1 85 ? 7.422 -11.248 -15.401 1.00 59.12 85 ARG A CA 1
ATOM 664 C C . ARG A 1 85 ? 6.668 -10.312 -16.362 1.00 59.12 85 ARG A C 1
ATOM 666 O O . ARG A 1 85 ? 7.269 -9.366 -16.859 1.00 59.12 85 ARG A O 1
ATOM 673 N N . GLY A 1 86 ? 5.374 -10.539 -16.605 1.00 58.03 86 GLY A N 1
ATOM 674 C CA . GLY A 1 86 ? 4.541 -9.647 -17.424 1.00 58.03 86 GLY A CA 1
ATOM 675 C C . GLY A 1 86 ? 4.182 -8.334 -16.718 1.00 58.03 86 GLY A C 1
ATOM 676 O O . GLY A 1 86 ? 4.251 -7.264 -17.313 1.00 58.03 86 GLY A O 1
ATOM 677 N N . SER A 1 87 ? 3.901 -8.391 -15.415 1.00 58.66 87 SER A N 1
ATOM 6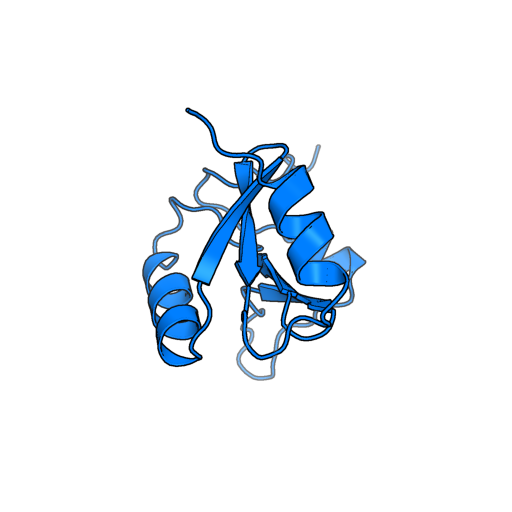78 C CA . SER A 1 87 ? 3.471 -7.232 -14.626 1.00 58.66 87 SER A CA 1
ATOM 679 C C . SER A 1 87 ? 4.576 -6.198 -14.391 1.00 58.66 87 SER A C 1
ATOM 681 O O . SER A 1 87 ? 4.278 -5.020 -14.222 1.00 58.66 87 SER A O 1
ATOM 683 N N . GLU A 1 88 ? 5.853 -6.596 -14.392 1.00 57.88 88 GLU A N 1
ATOM 684 C CA . GLU A 1 88 ? 6.974 -5.647 -14.285 1.00 57.88 88 GLU A CA 1
ATOM 685 C C . GLU A 1 88 ? 7.052 -4.710 -15.508 1.00 57.88 88 GLU A C 1
ATOM 687 O O . GLU A 1 88 ? 7.387 -3.530 -15.372 1.00 57.88 88 GLU A O 1
ATOM 692 N N . ILE A 1 89 ? 6.706 -5.212 -16.699 1.00 55.22 89 ILE A N 1
ATOM 693 C CA . ILE A 1 89 ? 6.722 -4.446 -17.953 1.00 55.22 89 ILE A CA 1
ATOM 694 C C . ILE A 1 89 ? 5.564 -3.443 -17.987 1.00 55.22 89 ILE A C 1
ATOM 696 O O . ILE A 1 89 ? 5.785 -2.280 -18.334 1.00 55.22 89 ILE A O 1
ATOM 700 N N . ASP A 1 90 ? 4.366 -3.859 -17.577 1.00 56.97 90 ASP A N 1
ATOM 701 C CA . ASP A 1 90 ? 3.193 -2.979 -17.519 1.00 56.97 90 ASP A CA 1
ATOM 702 C C . ASP A 1 90 ? 3.354 -1.899 -16.445 1.00 56.97 90 ASP A C 1
ATOM 704 O O . ASP A 1 90 ? 3.160 -0.717 -16.728 1.00 56.97 90 ASP A O 1
ATOM 708 N N . LEU A 1 91 ? 3.878 -2.250 -15.262 1.00 61.38 91 LEU A N 1
ATOM 709 C CA . LEU A 1 91 ? 4.239 -1.255 -14.249 1.00 61.38 91 LEU A CA 1
ATOM 710 C C . LEU A 1 91 ? 5.278 -0.261 -14.788 1.00 61.38 91 LEU A C 1
ATOM 712 O O . LEU A 1 91 ? 5.144 0.938 -14.586 1.00 61.38 91 LEU A O 1
ATOM 716 N N . ARG A 1 92 ? 6.305 -0.695 -15.525 1.00 57.50 92 ARG A N 1
ATOM 717 C CA . ARG A 1 92 ? 7.274 0.246 -16.120 1.00 57.50 92 ARG A CA 1
ATOM 718 C C . ARG A 1 92 ? 6.670 1.143 -17.206 1.00 57.50 92 ARG A C 1
ATOM 720 O O . ARG A 1 92 ? 7.161 2.260 -17.384 1.00 57.50 92 ARG A O 1
ATOM 727 N N . LYS A 1 93 ? 5.646 0.678 -17.928 1.00 57.00 93 LYS A N 1
ATOM 728 C CA . LYS A 1 93 ? 4.923 1.473 -18.933 1.00 57.00 93 LYS A CA 1
ATOM 729 C C . LYS A 1 93 ? 3.989 2.501 -18.291 1.00 57.00 93 LYS A C 1
ATOM 731 O O . LYS A 1 93 ? 4.035 3.655 -18.710 1.00 57.00 93 LYS A O 1
ATOM 736 N N . ASP A 1 94 ? 3.224 2.114 -17.270 1.00 53.41 94 ASP A N 1
ATOM 737 C CA . ASP A 1 94 ? 2.241 2.979 -16.597 1.00 53.41 94 ASP A CA 1
ATOM 738 C C . ASP A 1 94 ? 2.868 3.921 -15.560 1.00 53.41 94 ASP A C 1
ATOM 740 O O . ASP A 1 94 ? 2.431 5.058 -15.396 1.00 53.41 94 ASP A O 1
ATOM 744 N N . PHE A 1 95 ? 3.951 3.503 -14.898 1.00 55.47 95 PHE A N 1
ATOM 745 C CA . PHE A 1 95 ? 4.730 4.351 -13.988 1.00 55.47 95 PHE A CA 1
ATOM 746 C C . PHE A 1 95 ? 5.784 5.178 -14.735 1.00 55.47 95 PHE A C 1
ATOM 748 O O . PHE A 1 95 ? 6.751 5.636 -14.115 1.00 55.47 95 PHE A O 1
ATOM 755 N N . LYS A 1 96 ? 5.637 5.349 -16.064 1.00 46.09 96 LYS A N 1
ATOM 756 C CA . LYS A 1 96 ? 6.580 6.090 -16.907 1.00 46.09 96 LYS A CA 1
ATOM 757 C C . LYS A 1 96 ? 6.934 7.413 -16.237 1.00 46.09 96 LYS A C 1
ATOM 759 O O . LYS A 1 96 ? 6.116 8.308 -16.040 1.00 46.09 96 LYS A O 1
ATOM 764 N N . ARG A 1 97 ? 8.206 7.428 -15.852 1.00 41.06 97 ARG A N 1
ATOM 765 C CA . ARG A 1 97 ? 8.947 8.435 -15.112 1.00 41.06 97 ARG A CA 1
ATOM 766 C C . ARG A 1 97 ? 8.515 9.839 -15.526 1.00 41.06 97 ARG A C 1
ATOM 768 O O . ARG A 1 97 ? 8.689 10.209 -16.686 1.00 41.06 97 ARG A O 1
ATOM 775 N N . LYS A 1 98 ? 8.053 10.637 -14.558 1.00 34.62 98 LYS A N 1
ATOM 776 C CA . LYS A 1 98 ? 8.283 12.082 -14.631 1.00 34.62 98 LYS A CA 1
ATOM 777 C C . LYS A 1 98 ? 9.793 12.267 -14.816 1.00 34.62 98 LYS A C 1
ATOM 779 O O . LYS A 1 98 ? 10.555 11.893 -13.924 1.00 34.62 98 LYS A O 1
ATOM 784 N N . LYS A 1 99 ? 10.188 12.697 -16.015 1.00 34.81 99 LYS A N 1
ATOM 785 C CA . LYS A 1 99 ? 11.472 13.355 -16.249 1.00 34.81 99 LYS A CA 1
ATOM 786 C C . LYS A 1 99 ? 11.441 14.716 -15.567 1.00 34.81 99 LYS A C 1
ATOM 788 O O . LYS A 1 99 ? 10.336 15.306 -15.530 1.00 34.81 99 LYS A O 1
#

Organism: NCBI:txid412755